Protein AF-A0A7W0STZ1-F1 (afdb_monomer_lite)

Radius of gyration: 17.53 Å; chains: 1; bounding box: 38×25×52 Å

pLDDT: mean 92.99, std 9.73, range [52.06, 98.56]

Sequence (79 aa):
LFAGTMVPLWFYPDGLRTLANVLPFQFLAFFPAATWMGELSGPEIGRNLALGLAWATALLGSCWWLWSRIVRRLVIQGG

Foldseek 3Di:
DLLCPVHALVPDDPVSSVVSLLDLNVVVHRLVVCVVVVVDDPVRNVVSVVSNVVVVCVVVVVVVVVVVVVVVVVVVVPD

Secondary structure (DSSP, 8-state):
-TT-SSS-GGGS-HHHHHHHHHSGGGGGTHHHHHHHTT-S-HHHHHHHHHHHHHHHHHHHHHHHHHHHHHHHHHHHH--

Structure (mmCIF, N/CA/C/O backbone):
data_AF-A0A7W0STZ1-F1
#
_entry.id   AF-A0A7W0STZ1-F1
#
loop_
_atom_site.group_PDB
_atom_site.id
_atom_site.type_symbol
_atom_site.label_atom_id
_atom_site.label_alt_id
_atom_site.label_comp_id
_atom_site.label_asym_id
_atom_site.label_entity_id
_atom_site.label_seq_id
_atom_site.pdbx_PDB_ins_code
_atom_site.Cartn_x
_atom_site.Cartn_y
_atom_site.Cartn_z
_atom_site.occupancy
_atom_site.B_iso_or_equiv
_atom_site.auth_seq_id
_atom_site.auth_comp_id
_atom_site.auth_asym_id
_atom_site.auth_atom_id
_atom_site.pdbx_PDB_model_num
ATOM 1 N N . LEU A 1 1 ? 0.965 -15.280 -2.117 1.00 87.81 1 LEU A N 1
ATOM 2 C CA . LEU A 1 1 ? 0.259 -14.953 -3.379 1.00 87.81 1 LEU A CA 1
ATOM 3 C C . LEU A 1 1 ? 0.311 -13.450 -3.678 1.00 87.81 1 LEU A C 1
ATOM 5 O O . LEU A 1 1 ? 1.191 -13.038 -4.416 1.00 87.81 1 LEU A O 1
ATOM 9 N N . PHE A 1 2 ? -0.532 -12.606 -3.077 1.00 94.50 2 PHE A N 1
ATOM 10 C CA . PHE A 1 2 ? -0.618 -11.175 -3.439 1.00 94.50 2 PHE A CA 1
ATOM 11 C C . PHE A 1 2 ? 0.565 -10.298 -3.003 1.00 94.50 2 PHE A C 1
ATOM 13 O O . PHE A 1 2 ? 0.705 -9.182 -3.483 1.00 94.50 2 PHE A O 1
ATOM 20 N N . ALA A 1 3 ? 1.437 -10.805 -2.130 1.00 95.50 3 ALA A N 1
ATOM 21 C CA . ALA A 1 3 ? 2.690 -10.139 -1.780 1.00 95.50 3 ALA A CA 1
ATOM 22 C C . ALA A 1 3 ? 3.813 -10.342 -2.817 1.00 95.50 3 ALA A C 1
ATOM 24 O O . ALA A 1 3 ? 4.882 -9.770 -2.650 1.00 95.50 3 ALA A O 1
ATOM 25 N N . GLY A 1 4 ? 3.604 -11.175 -3.849 1.00 93.88 4 GLY A N 1
ATOM 26 C CA . GLY A 1 4 ? 4.605 -11.466 -4.887 1.00 93.88 4 GLY A CA 1
ATOM 27 C C . GLY A 1 4 ? 5.829 -12.258 -4.406 1.00 93.88 4 GLY A C 1
ATOM 28 O O . GLY A 1 4 ? 6.878 -12.196 -5.031 1.00 93.88 4 GLY A O 1
ATOM 29 N N . THR A 1 5 ? 5.708 -12.988 -3.289 1.00 93.44 5 THR A N 1
ATOM 30 C CA . THR A 1 5 ? 6.820 -13.723 -2.653 1.00 93.44 5 THR A CA 1
ATOM 31 C C . THR A 1 5 ? 7.227 -15.007 -3.374 1.00 93.44 5 THR A C 1
ATOM 33 O O . THR A 1 5 ? 8.386 -15.390 -3.314 1.00 93.44 5 THR A O 1
ATOM 36 N N . MET A 1 6 ? 6.279 -15.697 -4.016 1.00 90.75 6 MET A N 1
ATOM 37 C CA . MET A 1 6 ? 6.551 -16.930 -4.775 1.00 90.75 6 MET A C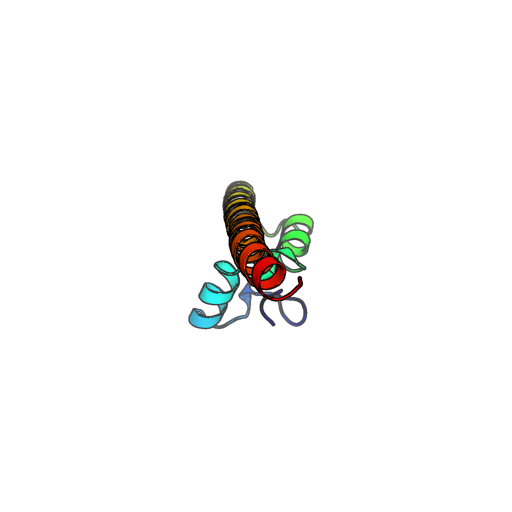A 1
ATOM 38 C C . MET A 1 6 ? 6.916 -16.617 -6.224 1.00 90.75 6 MET A C 1
ATOM 40 O O . MET A 1 6 ? 7.857 -17.177 -6.770 1.00 90.75 6 MET A O 1
ATOM 44 N N . VAL A 1 7 ? 6.142 -15.722 -6.836 1.00 93.06 7 VAL A N 1
ATOM 45 C CA . VAL A 1 7 ? 6.326 -15.244 -8.201 1.00 93.06 7 VAL A CA 1
ATOM 46 C C . VAL A 1 7 ? 6.038 -13.738 -8.195 1.00 93.06 7 VAL A C 1
ATOM 48 O O . VAL A 1 7 ? 5.026 -13.332 -7.609 1.00 93.06 7 VAL A O 1
ATOM 51 N N . PRO A 1 8 ? 6.893 -12.911 -8.821 1.00 94.81 8 PRO A N 1
ATOM 52 C CA . PRO A 1 8 ? 6.658 -11.478 -8.965 1.00 94.81 8 PRO A CA 1
ATOM 53 C C . PRO A 1 8 ? 5.294 -11.154 -9.590 1.00 94.81 8 PRO A C 1
ATOM 55 O O . PRO A 1 8 ? 4.817 -11.857 -10.481 1.00 94.81 8 PRO A O 1
ATOM 58 N N . LEU A 1 9 ? 4.674 -10.050 -9.163 1.00 95.50 9 LEU A N 1
ATOM 59 C CA . LEU A 1 9 ? 3.299 -9.706 -9.554 1.00 95.50 9 LEU A CA 1
ATOM 60 C C . LEU A 1 9 ? 3.122 -9.448 -11.058 1.00 95.50 9 LEU A C 1
ATOM 62 O O . LEU A 1 9 ? 2.016 -9.592 -11.573 1.00 95.50 9 LEU A O 1
ATOM 66 N N . TRP A 1 10 ? 4.184 -9.083 -11.780 1.00 94.38 10 TRP A N 1
ATOM 67 C CA . TRP A 1 10 ? 4.124 -8.857 -13.228 1.00 94.38 10 TRP A CA 1
ATOM 68 C C . TRP A 1 10 ? 3.918 -10.134 -14.051 1.00 94.38 10 TRP A C 1
ATOM 70 O O . TRP A 1 10 ? 3.544 -10.031 -15.213 1.00 94.38 10 TRP A O 1
ATOM 80 N N . PHE A 1 11 ? 4.104 -11.319 -13.461 1.00 95.88 11 PHE A N 1
ATOM 81 C CA . PHE A 1 11 ? 3.797 -12.594 -14.115 1.00 95.88 11 PHE A CA 1
ATOM 82 C C . PHE A 1 11 ? 2.340 -13.041 -13.924 1.00 95.88 11 PHE A C 1
ATOM 84 O O . PHE A 1 11 ? 1.945 -14.083 -14.442 1.00 95.88 11 PHE A O 1
ATOM 91 N N . TYR A 1 12 ? 1.532 -12.305 -13.155 1.00 96.31 12 TYR A N 1
ATOM 92 C CA . TYR A 1 12 ? 0.129 -12.660 -12.945 1.00 96.31 12 TYR A CA 1
ATOM 93 C C . TYR A 1 12 ? -0.739 -12.279 -14.150 1.00 96.31 12 TYR A C 1
ATOM 95 O O . TYR A 1 12 ? -0.471 -11.262 -14.791 1.00 96.31 12 TYR A O 1
ATOM 103 N N . PRO A 1 13 ? -1.819 -13.039 -14.425 1.00 96.62 13 PRO A N 1
ATOM 104 C CA . PRO A 1 13 ? -2.807 -12.649 -15.427 1.00 96.62 13 PRO A CA 1
ATOM 105 C C . PRO A 1 13 ? -3.467 -11.320 -15.039 1.00 96.62 13 PRO A C 1
ATOM 107 O O . PRO A 1 13 ? -3.629 -11.033 -13.850 1.00 96.62 13 PRO A O 1
ATOM 110 N N . ASP A 1 14 ? -3.888 -10.528 -16.027 1.00 95.44 14 ASP A N 1
ATOM 111 C CA . ASP A 1 14 ? -4.248 -9.111 -15.847 1.00 95.44 14 ASP A CA 1
ATOM 112 C C . ASP A 1 14 ? -5.265 -8.846 -14.729 1.00 95.44 14 ASP A C 1
ATOM 114 O O . ASP A 1 14 ? -5.081 -7.930 -13.924 1.00 95.44 14 ASP A O 1
ATOM 118 N N . GLY A 1 15 ? -6.308 -9.675 -14.616 1.00 95.75 15 GLY A N 1
ATOM 119 C CA . GLY A 1 15 ? -7.308 -9.541 -13.553 1.00 95.75 15 GLY A CA 1
ATOM 120 C C . GLY A 1 15 ? -6.705 -9.713 -12.155 1.00 95.75 15 GLY A C 1
ATOM 121 O O . GLY A 1 15 ? -6.911 -8.883 -11.268 1.00 95.75 15 GLY A O 1
ATOM 122 N N . LEU A 1 16 ? -5.892 -10.755 -11.968 1.00 95.19 16 LEU A N 1
ATOM 123 C CA . LEU A 1 16 ? -5.238 -11.037 -10.691 1.00 95.19 16 LEU A CA 1
ATOM 124 C C . LEU A 1 16 ? -4.157 -10.001 -10.374 1.00 95.19 16 LEU A C 1
ATOM 126 O O . LEU A 1 16 ? -4.034 -9.569 -9.228 1.00 95.19 16 LEU A O 1
ATOM 130 N N . ARG A 1 17 ? -3.400 -9.581 -11.391 1.00 96.19 17 ARG A N 1
ATOM 131 C CA . ARG A 1 17 ? -2.388 -8.530 -11.281 1.00 96.19 17 ARG A CA 1
ATOM 132 C C . ARG A 1 17 ? -3.015 -7.209 -10.845 1.00 96.19 17 ARG A C 1
ATOM 134 O O . ARG A 1 17 ? -2.493 -6.555 -9.948 1.00 96.19 17 ARG A O 1
ATOM 141 N N . THR A 1 18 ? -4.155 -6.842 -11.425 1.00 96.12 18 THR A N 1
ATOM 142 C CA . THR A 1 18 ? -4.887 -5.618 -11.068 1.00 96.12 18 THR A CA 1
ATOM 143 C C . THR A 1 18 ? -5.340 -5.657 -9.612 1.00 96.12 18 THR A C 1
ATOM 145 O O . THR A 1 18 ? -5.073 -4.720 -8.863 1.00 96.12 18 THR A O 1
ATOM 148 N N . LEU A 1 19 ? -5.942 -6.769 -9.176 1.00 96.75 19 LEU A N 1
ATOM 149 C CA . LEU A 1 19 ? -6.329 -6.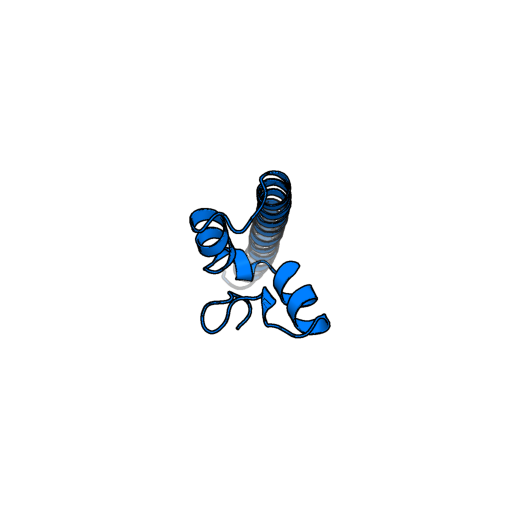956 -7.775 1.00 96.75 19 LEU A CA 1
ATOM 150 C C . LEU A 1 19 ? -5.121 -6.865 -6.834 1.00 96.75 19 LEU A C 1
ATOM 152 O O . LEU A 1 19 ? -5.170 -6.150 -5.834 1.00 96.75 19 LEU A O 1
ATOM 156 N N . ALA A 1 20 ? -4.020 -7.541 -7.170 1.00 96.00 20 ALA A N 1
ATOM 157 C CA . ALA A 1 20 ? -2.796 -7.520 -6.375 1.00 96.00 20 ALA A CA 1
ATOM 158 C C . ALA A 1 20 ? -2.203 -6.108 -6.238 1.00 96.00 20 ALA A C 1
ATOM 160 O O . ALA A 1 20 ? -1.752 -5.744 -5.155 1.00 96.00 20 ALA A O 1
ATOM 161 N N . ASN A 1 21 ? -2.239 -5.319 -7.316 1.00 96.00 21 ASN A N 1
ATOM 162 C CA . ASN A 1 21 ? -1.696 -3.961 -7.358 1.00 96.00 21 ASN A CA 1
ATOM 163 C C . ASN A 1 21 ? -2.566 -2.923 -6.634 1.00 96.00 21 ASN A C 1
ATOM 165 O O . ASN A 1 21 ? -2.068 -1.857 -6.284 1.00 96.00 21 ASN A O 1
ATOM 169 N N . VAL A 1 22 ? -3.857 -3.192 -6.426 1.00 96.69 22 VAL A N 1
ATOM 170 C CA . VAL A 1 22 ? -4.744 -2.302 -5.656 1.00 96.69 22 VAL A CA 1
ATOM 171 C C . VAL A 1 22 ? -4.681 -2.618 -4.161 1.00 96.69 22 VAL A C 1
ATOM 173 O O . VAL A 1 22 ? -4.792 -1.719 -3.326 1.00 96.69 22 VAL A O 1
ATOM 176 N N . LEU A 1 23 ? -4.498 -3.891 -3.811 1.00 96.94 23 LEU A N 1
ATOM 177 C CA . LEU A 1 23 ? -4.417 -4.352 -2.429 1.00 96.94 23 LEU A CA 1
ATOM 178 C C . LEU A 1 23 ? -3.083 -3.964 -1.759 1.00 96.94 23 LEU A C 1
ATOM 180 O O . LEU A 1 23 ? -2.058 -3.809 -2.428 1.00 96.94 23 LEU A O 1
ATOM 184 N N . PRO A 1 24 ? -3.046 -3.876 -0.416 1.00 97.44 24 PRO A N 1
ATOM 185 C CA . PRO A 1 24 ? -1.846 -3.458 0.308 1.00 97.44 24 PRO A CA 1
ATOM 186 C C . PRO A 1 24 ? -0.783 -4.564 0.424 1.00 97.44 24 PRO A C 1
ATOM 188 O O . PRO A 1 24 ? 0.300 -4.342 0.958 1.00 97.44 24 PRO A O 1
ATOM 191 N N . PHE A 1 25 ? -1.062 -5.780 -0.045 1.00 97.44 25 PHE A N 1
ATOM 192 C CA . PHE A 1 25 ? -0.192 -6.929 0.209 1.00 97.44 25 PHE A CA 1
ATOM 193 C C . PHE A 1 25 ? 1.160 -6.839 -0.505 1.00 97.44 25 PHE A C 1
ATOM 195 O O . PHE A 1 25 ? 2.143 -7.378 -0.001 1.00 97.44 25 PHE A O 1
ATOM 202 N N . GLN A 1 26 ? 1.237 -6.132 -1.635 1.00 97.00 26 GLN A N 1
ATOM 203 C CA . GLN A 1 26 ? 2.488 -5.939 -2.374 1.00 97.00 26 GLN A CA 1
ATOM 204 C C . GLN A 1 26 ? 3.570 -5.217 -1.553 1.00 97.00 26 GLN A C 1
ATOM 206 O O . GLN A 1 26 ? 4.757 -5.447 -1.777 1.00 97.00 26 GLN A O 1
ATOM 211 N N . PHE A 1 27 ? 3.178 -4.396 -0.570 1.00 97.12 27 PHE A N 1
ATOM 212 C CA . PHE A 1 27 ? 4.105 -3.650 0.288 1.00 97.12 27 PHE A CA 1
ATOM 213 C C . PHE A 1 27 ? 4.908 -4.546 1.237 1.00 97.12 27 PHE A C 1
ATOM 215 O O . PHE A 1 27 ? 5.937 -4.118 1.747 1.00 97.12 27 PHE A O 1
ATOM 222 N N . LEU A 1 28 ? 4.474 -5.794 1.446 1.00 96.19 28 LEU A N 1
ATOM 223 C CA . LEU A 1 28 ? 5.144 -6.744 2.337 1.00 96.19 28 LEU A CA 1
ATOM 224 C C . LEU A 1 28 ? 6.432 -7.327 1.744 1.00 96.19 28 LEU A C 1
ATOM 226 O O . LEU A 1 28 ? 7.309 -7.725 2.504 1.00 96.19 28 LEU A O 1
ATOM 230 N N . ALA A 1 29 ? 6.537 -7.434 0.415 1.00 96.12 29 ALA A N 1
ATOM 231 C CA . ALA A 1 29 ? 7.690 -8.079 -0.218 1.00 96.12 29 ALA A CA 1
ATOM 232 C C . ALA A 1 29 ? 7.969 -7.567 -1.634 1.00 96.12 29 ALA A C 1
ATOM 234 O O . ALA A 1 29 ? 9.073 -7.107 -1.907 1.00 96.12 29 ALA A O 1
ATOM 235 N N . PHE A 1 30 ? 6.981 -7.617 -2.530 1.00 97.06 30 PHE A N 1
ATOM 236 C CA . PHE A 1 30 ? 7.186 -7.271 -3.938 1.00 97.06 30 PHE A CA 1
ATOM 237 C C . PHE A 1 30 ? 7.647 -5.825 -4.147 1.00 97.06 30 PHE A C 1
ATOM 239 O O . PHE A 1 30 ? 8.648 -5.598 -4.816 1.00 97.06 30 PHE A O 1
ATOM 246 N N . PHE A 1 31 ? 6.951 -4.849 -3.560 1.00 97.44 31 PHE A N 1
ATOM 247 C CA . PHE A 1 31 ? 7.261 -3.431 -3.740 1.00 97.44 31 PHE A CA 1
ATOM 248 C C . PHE A 1 31 ? 8.681 -3.041 -3.282 1.00 97.44 31 PHE A C 1
ATOM 250 O O . PHE A 1 31 ? 9.401 -2.447 -4.090 1.00 97.44 31 PHE A O 1
ATOM 257 N N . PRO A 1 32 ? 9.140 -3.366 -2.050 1.00 96.88 32 PRO A N 1
ATOM 258 C CA . PRO A 1 32 ? 10.505 -3.034 -1.640 1.00 96.88 32 PRO A CA 1
ATOM 259 C C . PRO A 1 32 ? 11.553 -3.766 -2.484 1.00 96.88 32 PRO A C 1
ATOM 261 O O . PRO A 1 32 ? 12.553 -3.162 -2.862 1.00 96.88 32 PRO A O 1
ATOM 264 N N . ALA A 1 33 ? 11.303 -5.030 -2.841 1.00 96.69 33 ALA A N 1
ATOM 265 C CA . ALA A 1 33 ? 12.209 -5.802 -3.682 1.00 96.69 33 ALA A CA 1
ATOM 266 C C . ALA A 1 33 ? 12.351 -5.179 -5.083 1.00 96.69 33 ALA A C 1
ATOM 268 O O . ALA A 1 33 ? 13.467 -4.925 -5.529 1.00 96.69 33 ALA A O 1
ATOM 269 N N . ALA A 1 34 ? 11.236 -4.871 -5.753 1.00 96.50 34 ALA A N 1
ATOM 270 C CA . ALA A 1 34 ? 11.228 -4.246 -7.077 1.00 96.50 34 ALA A CA 1
ATOM 271 C C . ALA A 1 34 ? 11.849 -2.838 -7.059 1.00 96.50 34 ALA A C 1
ATOM 273 O O . ALA A 1 34 ? 12.559 -2.460 -7.987 1.00 96.50 34 ALA A O 1
ATOM 274 N N . THR A 1 35 ? 11.636 -2.080 -5.979 1.00 97.00 35 THR A N 1
ATOM 275 C CA . THR A 1 35 ? 12.268 -0.765 -5.791 1.00 97.00 35 THR A CA 1
ATOM 276 C C . THR A 1 35 ? 13.786 -0.896 -5.673 1.00 97.00 35 THR A C 1
ATOM 278 O O . THR A 1 35 ? 14.518 -0.172 -6.341 1.00 97.00 35 THR A O 1
ATOM 281 N N . TRP A 1 36 ? 14.268 -1.840 -4.859 1.00 96.06 36 TRP A N 1
ATOM 282 C CA . TRP A 1 36 ? 15.701 -2.078 -4.668 1.00 96.06 36 TRP A CA 1
ATOM 283 C C . TRP A 1 36 ? 16.391 -2.576 -5.942 1.00 96.06 36 TRP A C 1
ATOM 285 O O . TRP A 1 36 ? 17.532 -2.214 -6.214 1.00 96.06 36 TRP A O 1
ATOM 295 N N . MET A 1 37 ? 15.689 -3.384 -6.736 1.00 96.06 37 MET A N 1
ATOM 296 C CA . MET A 1 37 ? 16.174 -3.873 -8.029 1.00 96.06 37 MET A CA 1
ATOM 297 C C . MET A 1 37 ? 16.153 -2.802 -9.133 1.00 96.06 37 MET A C 1
ATOM 299 O O . MET A 1 37 ? 16.683 -3.047 -10.210 1.00 96.06 37 MET A O 1
ATOM 303 N N . GLY A 1 38 ? 15.587 -1.615 -8.879 1.00 96.38 38 GLY A N 1
ATOM 304 C CA . GLY A 1 38 ? 15.498 -0.540 -9.873 1.00 96.38 38 GLY A CA 1
ATOM 305 C C . GLY A 1 38 ? 14.444 -0.778 -10.959 1.00 96.38 38 GLY A C 1
ATOM 306 O O . GLY A 1 38 ? 14.475 -0.119 -11.992 1.00 96.38 38 GLY A O 1
ATOM 307 N N . GLU A 1 39 ? 13.501 -1.694 -10.723 1.00 96.31 39 GLU A N 1
ATOM 308 C CA . GLU A 1 39 ? 12.445 -2.081 -11.674 1.00 96.31 39 GLU A CA 1
ATOM 309 C C . GLU A 1 39 ? 11.287 -1.071 -11.724 1.00 96.31 39 GLU A C 1
ATOM 311 O O . GLU A 1 39 ? 10.448 -1.117 -12.621 1.00 96.31 39 GLU A O 1
ATOM 316 N N . LEU A 1 40 ? 11.203 -0.171 -10.739 1.00 96.31 40 LEU A N 1
ATOM 317 C CA . LEU A 1 40 ? 10.155 0.844 -10.643 1.00 96.31 40 LEU A CA 1
ATOM 318 C C . LEU A 1 40 ? 10.715 2.231 -10.946 1.00 96.31 40 LEU A C 1
ATOM 320 O O . LEU A 1 40 ? 11.716 2.657 -10.367 1.00 96.31 40 LEU A O 1
ATOM 324 N N . SER A 1 41 ? 10.014 2.978 -11.794 1.00 96.94 41 SER A N 1
ATOM 325 C CA . SER A 1 41 ? 10.327 4.384 -12.037 1.00 96.94 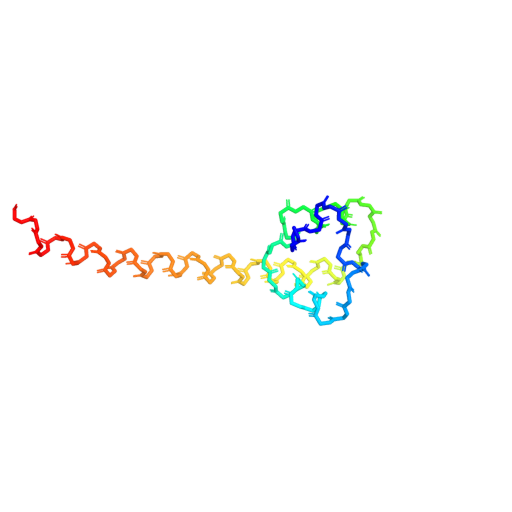41 SER A CA 1
ATOM 326 C C . SER A 1 41 ? 9.99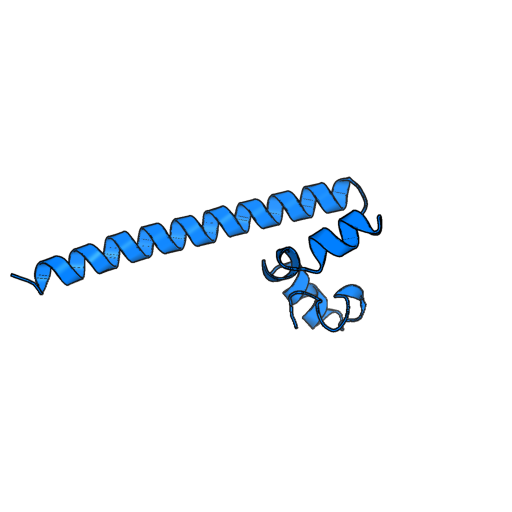1 5.261 -10.822 1.00 96.94 41 SER A C 1
ATOM 328 O O . SER A 1 41 ? 9.119 4.940 -10.010 1.00 96.94 41 SER A O 1
ATOM 330 N N . GLY A 1 42 ? 10.640 6.426 -10.711 1.00 96.88 42 GLY A N 1
ATOM 331 C CA . GLY A 1 42 ? 10.378 7.392 -9.632 1.00 96.88 42 GLY A CA 1
ATOM 332 C C . GLY A 1 42 ? 8.887 7.733 -9.439 1.00 96.88 42 GLY A C 1
ATOM 333 O O . GLY A 1 42 ? 8.393 7.654 -8.311 1.00 96.88 42 GLY A O 1
ATOM 334 N N . PRO A 1 43 ? 8.127 8.043 -10.510 1.00 97.94 43 PRO A N 1
ATOM 335 C CA . PRO A 1 43 ? 6.685 8.273 -10.409 1.00 97.94 43 PRO A CA 1
ATOM 336 C C . PRO A 1 43 ? 5.890 7.054 -9.917 1.00 97.94 43 PRO A C 1
ATOM 338 O O . PRO A 1 43 ? 4.916 7.211 -9.179 1.00 97.94 43 PRO A O 1
ATOM 341 N N . GLU A 1 44 ? 6.292 5.835 -10.285 1.00 96.56 44 GLU A N 1
ATOM 342 C CA . GLU A 1 44 ? 5.634 4.609 -9.820 1.00 96.56 44 GLU A CA 1
ATOM 343 C C . GLU A 1 44 ? 5.878 4.355 -8.337 1.00 96.56 44 GLU A C 1
ATOM 345 O O . GLU A 1 44 ? 4.951 3.956 -7.630 1.00 96.56 44 GLU A O 1
ATOM 350 N N . ILE A 1 45 ? 7.088 4.632 -7.850 1.00 97.94 45 ILE A N 1
ATOM 351 C CA . ILE A 1 45 ? 7.405 4.589 -6.420 1.00 97.94 45 ILE A CA 1
ATOM 352 C C . ILE A 1 45 ? 6.513 5.586 -5.675 1.00 97.94 45 ILE A C 1
ATOM 354 O O . ILE A 1 45 ? 5.844 5.206 -4.715 1.00 97.94 45 ILE A O 1
ATOM 358 N N . GLY A 1 46 ? 6.422 6.831 -6.158 1.00 98.19 46 GLY A N 1
ATOM 359 C CA . GLY A 1 46 ? 5.563 7.861 -5.566 1.00 98.19 46 GLY A CA 1
ATOM 360 C C . GLY A 1 46 ? 4.085 7.454 -5.511 1.00 98.19 46 GLY A C 1
ATOM 361 O O . GLY A 1 46 ? 3.448 7.564 -4.462 1.00 98.19 46 GLY A O 1
ATOM 362 N N . ARG A 1 47 ? 3.544 6.910 -6.611 1.00 97.62 47 ARG A N 1
ATOM 363 C CA . ARG A 1 47 ? 2.157 6.414 -6.678 1.00 97.62 47 ARG A CA 1
ATOM 364 C C . ARG A 1 47 ? 1.904 5.280 -5.682 1.00 97.62 47 ARG A C 1
ATOM 366 O O . ARG A 1 47 ? 0.888 5.289 -4.990 1.00 97.62 47 ARG A O 1
ATOM 373 N N . ASN A 1 48 ? 2.811 4.309 -5.606 1.00 97.44 48 ASN A N 1
ATOM 374 C CA . ASN A 1 48 ? 2.678 3.178 -4.690 1.00 97.44 48 ASN A CA 1
ATOM 375 C C . ASN A 1 48 ? 2.817 3.611 -3.224 1.00 97.44 48 ASN A C 1
ATOM 377 O O . ASN A 1 48 ? 2.052 3.144 -2.387 1.00 97.44 48 ASN A O 1
ATOM 381 N N . LEU A 1 49 ? 3.704 4.556 -2.901 1.00 97.94 49 LEU A N 1
ATOM 382 C CA . LEU A 1 49 ? 3.787 5.127 -1.553 1.00 97.94 49 LEU A CA 1
ATOM 383 C C . LEU A 1 49 ? 2.485 5.830 -1.148 1.00 97.94 49 LEU A C 1
ATOM 385 O O . LEU A 1 49 ? 1.994 5.608 -0.041 1.00 97.94 49 LEU A O 1
ATOM 389 N N . ALA A 1 50 ? 1.885 6.618 -2.045 1.00 98.25 50 ALA A N 1
ATOM 390 C CA . ALA A 1 50 ? 0.591 7.251 -1.792 1.00 98.25 50 ALA A CA 1
ATOM 391 C C . ALA A 1 50 ? -0.517 6.211 -1.542 1.00 98.25 50 ALA A C 1
ATOM 393 O O . ALA A 1 50 ? -1.293 6.349 -0.596 1.00 98.25 50 ALA A O 1
ATOM 394 N N . LEU A 1 51 ? -0.552 5.134 -2.335 1.00 98.06 51 LEU A N 1
ATOM 395 C CA . LEU A 1 51 ? -1.475 4.015 -2.128 1.00 98.06 51 LEU A CA 1
ATOM 396 C C . LEU A 1 51 ? -1.243 3.316 -0.776 1.00 98.06 51 LEU A C 1
ATOM 398 O O . LEU A 1 51 ? -2.202 3.011 -0.068 1.00 98.06 51 LEU A O 1
ATOM 402 N N . GLY A 1 52 ? 0.016 3.090 -0.394 1.00 98.00 52 GLY A N 1
ATOM 403 C CA . GLY A 1 52 ? 0.378 2.502 0.896 1.00 98.00 52 GLY A CA 1
ATOM 404 C C . GLY A 1 52 ? -0.077 3.361 2.077 1.00 98.00 52 GLY A C 1
ATOM 405 O O . GLY A 1 52 ? -0.673 2.843 3.019 1.00 98.00 52 GLY A O 1
ATOM 406 N N . LEU A 1 53 ? 0.117 4.681 1.999 1.00 98.44 53 LEU A N 1
ATOM 407 C CA . LEU A 1 53 ? -0.374 5.633 3.001 1.00 98.44 53 LEU A CA 1
ATOM 408 C C . LEU A 1 53 ? -1.908 5.657 3.078 1.00 98.44 53 LEU A C 1
ATOM 410 O O . LEU A 1 53 ? -2.472 5.685 4.175 1.00 98.44 53 LEU A O 1
ATOM 414 N N . ALA A 1 54 ? -2.595 5.595 1.936 1.00 98.44 54 ALA A N 1
ATOM 415 C CA . ALA A 1 54 ? -4.053 5.511 1.903 1.00 98.44 54 ALA A CA 1
ATOM 416 C C . ALA A 1 54 ? -4.559 4.237 2.605 1.00 98.44 54 ALA A C 1
ATOM 418 O O . ALA A 1 54 ? -5.474 4.297 3.423 1.00 98.44 54 ALA A O 1
ATOM 419 N N . TRP A 1 55 ? -3.919 3.090 2.373 1.00 98.25 55 TRP A N 1
ATOM 420 C CA . TRP A 1 55 ? -4.268 1.852 3.073 1.00 98.25 55 TRP A CA 1
ATOM 421 C C . TRP A 1 55 ? -3.917 1.878 4.559 1.00 98.25 55 TRP A C 1
ATOM 423 O O . TRP A 1 55 ? -4.721 1.430 5.375 1.00 98.25 55 TRP A O 1
ATOM 433 N N . ALA A 1 56 ? -2.756 2.418 4.933 1.00 98.19 56 ALA A N 1
ATOM 434 C CA . ALA A 1 56 ? -2.362 2.544 6.333 1.00 98.19 56 ALA A CA 1
ATOM 435 C C . ALA A 1 56 ? -3.378 3.385 7.119 1.00 98.19 56 ALA A C 1
ATOM 437 O O . ALA A 1 56 ? -3.844 2.965 8.178 1.00 98.19 56 ALA A O 1
ATOM 438 N N . THR A 1 57 ? -3.785 4.533 6.571 1.00 98.56 57 THR A N 1
ATOM 439 C CA . THR A 1 57 ? -4.802 5.393 7.194 1.00 98.56 57 THR A CA 1
ATOM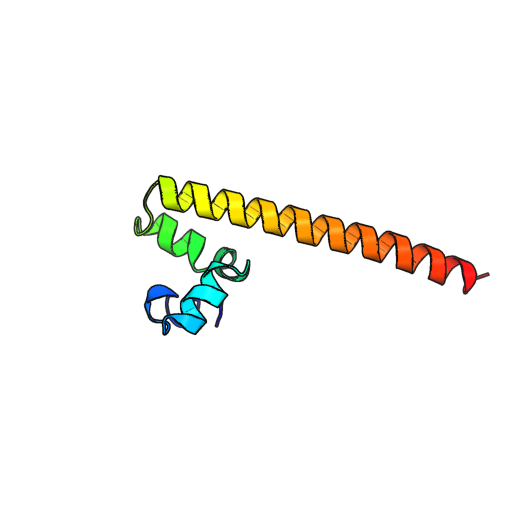 440 C C . THR A 1 57 ? -6.173 4.720 7.243 1.00 98.56 57 THR A C 1
ATOM 442 O O . THR A 1 57 ? -6.812 4.738 8.295 1.00 98.56 57 THR A O 1
ATOM 445 N N . ALA A 1 58 ? -6.605 4.058 6.164 1.00 98.38 58 ALA A N 1
ATOM 446 C CA . ALA A 1 58 ? -7.875 3.333 6.129 1.00 98.38 58 ALA A CA 1
ATOM 447 C C . ALA A 1 58 ? -7.937 2.201 7.169 1.00 98.38 58 ALA A C 1
ATOM 449 O O . ALA A 1 58 ? -8.929 2.072 7.891 1.00 98.38 58 ALA A O 1
ATOM 450 N N . LEU A 1 59 ? -6.877 1.396 7.285 1.00 97.81 59 LEU A N 1
ATOM 451 C CA . LEU A 1 59 ? -6.809 0.280 8.232 1.00 97.81 59 LEU A CA 1
ATOM 452 C C . LEU A 1 59 ? -6.729 0.769 9.679 1.00 97.81 59 LEU A C 1
ATOM 454 O O . LEU A 1 59 ? -7.492 0.295 10.517 1.00 97.81 59 LEU A O 1
ATOM 458 N N . LEU A 1 60 ? -5.869 1.749 9.973 1.00 98.19 60 LEU A N 1
ATOM 459 C CA . LEU A 1 60 ? -5.772 2.339 11.312 1.00 98.19 60 LEU A CA 1
ATOM 460 C C . LEU A 1 60 ? -7.089 3.001 11.731 1.00 98.19 60 LEU A C 1
ATOM 462 O O . LEU A 1 60 ? -7.559 2.776 12.846 1.00 98.19 60 LEU A O 1
ATOM 466 N N . GLY A 1 61 ? -7.720 3.755 10.827 1.00 98.19 61 GLY A N 1
ATOM 467 C CA . GLY A 1 61 ? -9.031 4.359 11.056 1.00 98.19 61 GLY A CA 1
ATOM 468 C C . GLY A 1 61 ? -10.115 3.312 11.314 1.00 98.19 61 GLY A C 1
ATOM 469 O O . GLY A 1 61 ? -10.904 3.462 12.247 1.00 98.19 61 GLY A O 1
ATOM 470 N N . SER A 1 62 ? -10.109 2.213 10.556 1.00 97.62 62 SER A N 1
ATOM 471 C CA . SER A 1 62 ? -11.035 1.091 10.754 1.00 97.62 62 SER A CA 1
ATOM 472 C C . SER A 1 62 ? -10.817 0.403 12.102 1.00 97.62 62 SER A C 1
ATOM 474 O O . SER A 1 62 ? -11.780 0.174 12.832 1.00 97.62 62 SER A O 1
ATOM 476 N N . CYS A 1 63 ? -9.564 0.126 12.475 1.00 96.94 63 CYS A N 1
ATOM 477 C CA . CYS A 1 63 ? -9.214 -0.447 13.774 1.00 96.94 63 CYS A CA 1
ATOM 478 C C . CYS A 1 63 ? -9.665 0.454 14.925 1.00 96.94 63 CYS A C 1
ATOM 480 O O . CYS A 1 63 ? -10.304 -0.022 15.862 1.00 96.94 63 CYS A O 1
ATOM 482 N N . TRP A 1 64 ? -9.386 1.755 14.843 1.00 96.44 64 TRP A N 1
ATOM 483 C CA . TRP A 1 64 ? -9.792 2.718 15.864 1.00 96.44 64 TRP A CA 1
ATOM 484 C C . TRP A 1 64 ? -11.318 2.815 15.983 1.00 96.44 64 TRP A C 1
ATOM 486 O O . TRP A 1 64 ? -11.868 2.780 17.088 1.00 96.44 64 TRP A O 1
ATOM 496 N N . TRP A 1 65 ? -12.021 2.854 14.850 1.00 96.25 65 TRP A N 1
ATOM 497 C CA . TRP A 1 65 ? -13.479 2.871 14.822 1.00 96.25 65 TRP A CA 1
ATOM 498 C C . TRP A 1 65 ? -14.077 1.601 15.437 1.00 96.25 65 TRP A C 1
ATOM 500 O O . TRP A 1 65 ? -14.921 1.697 16.332 1.00 96.25 65 TRP A O 1
ATOM 510 N N . LEU A 1 66 ? -13.605 0.417 15.034 1.00 95.56 66 LEU A N 1
ATOM 511 C CA . LEU A 1 66 ? -14.052 -0.863 15.589 1.00 95.56 66 LEU A CA 1
ATOM 512 C C . LEU A 1 66 ? -13.766 -0.956 17.089 1.00 95.56 66 LEU A C 1
ATOM 514 O O . LEU A 1 66 ? -14.664 -1.299 17.859 1.00 95.56 66 LEU A O 1
ATOM 518 N N . TRP A 1 67 ? -12.561 -0.578 17.518 1.00 94.31 67 TRP A N 1
ATOM 519 C CA . TRP A 1 67 ? -12.179 -0.543 18.928 1.00 94.31 67 TRP A CA 1
ATOM 520 C C . TRP A 1 67 ? -13.140 0.323 19.748 1.00 94.31 67 TRP A C 1
ATOM 522 O O . TRP A 1 67 ? -13.693 -0.130 20.752 1.00 94.31 67 TRP A O 1
ATOM 532 N N . SER A 1 68 ? -13.437 1.536 19.270 1.00 91.12 68 SER A N 1
ATOM 533 C CA . SER A 1 68 ? -14.361 2.452 19.946 1.00 91.12 68 SER A CA 1
ATOM 534 C C . SER A 1 68 ? -15.781 1.883 20.092 1.00 91.12 68 SER A C 1
ATOM 536 O O . SER A 1 68 ? -16.470 2.179 21.070 1.00 91.12 68 SER A O 1
ATOM 538 N N . ARG A 1 69 ? -16.230 1.048 19.144 1.00 89.88 69 ARG A N 1
A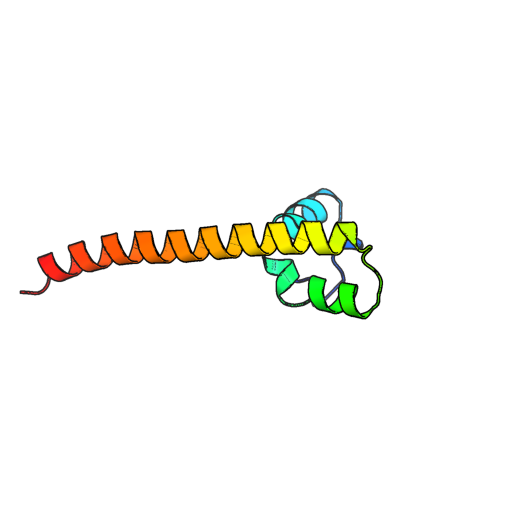TOM 539 C CA . ARG A 1 69 ? -17.544 0.389 19.176 1.00 89.88 69 ARG A CA 1
ATOM 540 C C . ARG A 1 69 ? -17.560 -0.821 20.105 1.00 89.88 69 ARG A C 1
ATOM 542 O O . ARG A 1 69 ? -18.544 -1.013 20.816 1.00 89.88 69 ARG A O 1
ATOM 549 N N . ILE A 1 70 ? -16.501 -1.627 20.086 1.00 90.19 70 ILE A N 1
ATOM 550 C CA . ILE A 1 70 ? -16.391 -2.864 20.868 1.00 90.19 70 ILE A CA 1
ATOM 551 C C . ILE A 1 70 ? -16.248 -2.546 22.357 1.00 90.19 70 ILE A C 1
ATOM 553 O O . ILE A 1 70 ? -17.004 -3.086 23.163 1.00 90.19 70 ILE A O 1
ATOM 557 N N . VAL A 1 71 ? -15.363 -1.613 22.723 1.00 87.00 71 VAL A N 1
ATOM 558 C CA . VAL A 1 71 ? -15.145 -1.227 24.128 1.00 87.00 71 VAL A CA 1
ATOM 559 C C . VAL A 1 71 ? -16.435 -0.710 24.768 1.00 87.00 71 VAL A C 1
ATOM 561 O O . VAL A 1 71 ? -16.779 -1.124 25.871 1.00 87.00 71 VAL A O 1
ATOM 564 N N . ARG A 1 72 ? -17.218 0.113 24.054 1.00 76.50 72 ARG A N 1
ATOM 565 C CA . ARG A 1 72 ? -18.523 0.591 24.548 1.00 76.50 72 ARG A CA 1
ATOM 566 C C . ARG A 1 72 ? -19.509 -0.545 24.825 1.00 76.50 72 ARG A C 1
ATOM 568 O O . ARG A 1 72 ? -20.308 -0.424 25.741 1.00 76.50 72 ARG A O 1
ATOM 575 N N . ARG A 1 73 ? -19.475 -1.633 24.047 1.00 73.69 73 ARG A N 1
ATOM 576 C CA . ARG A 1 73 ? -20.358 -2.795 24.253 1.00 73.69 73 ARG A CA 1
ATOM 577 C C . ARG A 1 73 ? -19.885 -3.689 25.398 1.00 73.69 73 ARG A C 1
ATOM 579 O O . ARG A 1 73 ? -20.724 -4.183 26.140 1.00 73.69 73 ARG A O 1
ATOM 586 N N . LEU A 1 74 ? -18.573 -3.869 25.554 1.00 75.12 74 LEU A N 1
ATOM 587 C CA . LEU A 1 74 ? -17.996 -4.679 26.633 1.00 75.12 74 LEU A CA 1
ATOM 588 C C . LEU A 1 74 ? -18.202 -4.040 28.012 1.00 75.12 74 LEU A C 1
ATOM 590 O O . LEU A 1 74 ? -18.586 -4.743 28.937 1.00 75.12 74 LEU A O 1
ATOM 594 N N . VAL A 1 75 ? -18.053 -2.716 28.141 1.00 68.88 75 VAL A N 1
ATOM 595 C CA . VAL A 1 75 ? -18.294 -2.003 29.415 1.00 68.88 75 VAL A CA 1
ATOM 596 C C . VAL A 1 75 ? -19.757 -2.106 29.875 1.00 68.88 75 VAL A C 1
ATOM 598 O O . VAL A 1 75 ? -20.026 -2.104 31.067 1.00 68.88 75 VAL A O 1
ATOM 601 N N . ILE A 1 76 ? -20.715 -2.264 28.955 1.00 61.25 76 ILE A N 1
ATOM 602 C CA . ILE A 1 76 ? -22.140 -2.449 29.295 1.00 61.25 76 ILE A CA 1
ATOM 603 C C . ILE A 1 76 ? -22.439 -3.898 29.747 1.00 61.25 76 ILE A C 1
ATOM 605 O O . ILE A 1 76 ? -23.464 -4.148 30.375 1.00 61.25 76 ILE A O 1
ATOM 609 N N . GLN A 1 77 ? -21.562 -4.863 29.442 1.00 59.38 77 GLN A N 1
ATOM 610 C CA . GLN A 1 77 ? -21.707 -6.282 29.814 1.00 59.38 77 GLN A CA 1
ATOM 611 C C . GLN A 1 77 ? -20.842 -6.695 31.017 1.00 59.38 77 GLN A C 1
ATOM 613 O O . GLN A 1 77 ? -21.005 -7.805 31.515 1.00 59.38 77 GLN A O 1
ATOM 618 N N . GLY A 1 78 ? -19.924 -5.838 31.465 1.00 60.56 78 GLY A N 1
ATOM 619 C CA . GLY A 1 78 ? -18.996 -6.109 32.563 1.00 60.56 78 GLY A CA 1
ATOM 620 C C . GLY A 1 78 ? -19.156 -5.110 33.698 1.00 60.56 78 GLY A C 1
ATOM 621 O O . GLY A 1 78 ? -18.247 -4.312 33.918 1.00 60.56 78 GLY A O 1
ATOM 622 N N . GLY A 1 79 ? -20.309 -5.145 34.378 1.00 52.06 79 GLY A N 1
ATOM 623 C CA . GLY A 1 79 ? -20.373 -4.632 35.749 1.00 52.06 79 GLY A CA 1
ATOM 624 C C . GLY A 1 79 ? -19.270 -5.238 36.611 1.00 52.06 79 GLY A C 1
ATOM 625 O O . GLY A 1 79 ? -18.912 -6.412 36.356 1.00 52.06 79 GLY A O 1
#